Protein AF-A0A0G0T4Z9-F1 (afdb_monomer)

Nearest PDB structures (foldseek):
  6f8y-assembly4_D  TM=4.671E-01  e=6.417E-05  Pyrococcus abyssi GE5
  6rbd-assembly1_l  TM=4.048E-01  e=6.508E+00  Saccharomyces cerevisiae S288C
  7uoa-assembly1_A  TM=2.778E-01  e=5.738E+00  Homo sapiens
  2jsc-assembly1_B  TM=2.217E-01  e=6.111E+00  Mycobacterium tuberculosis H37Rv
  2jsc-assembly1_A  TM=2.184E-01  e=7.382E+00  Mycobacterium tuberculosis H37Rv

Foldseek 3Di:
DDDDDDPDDDPVVVVVVVVCQVVLAWDWDDDPPGIDTDHPPVRPSSVVVVCVVVVHDPLDDDDDDDPDPVRVVVPDDDDPVCVVVVHDDDDDALAPPPDDGDQAVVRSCVGAVPDPDHDPDDDGPGGHDDWQDDFDWDPVDPDIDGPGDIPDDGDD

Secondary structure (DSSP, 8-state):
------SS--HHHHHHHHHHHHTT--EEEE-SSSEEEE--TT-HHHHHHHHHHTT--TTS------SSHHHHHHHS---HHHHHHTS------SS-TTSPPP-SHHHHHHHHTTSSS--S------SPPP-----EEE-SSSS-EEEE--SS----

InterPro domains:
  IPR006070 Threonylcarbamoyl-AMP synthase-like domain [PF01300] (20-84)
  IPR006070 Threonylcarbamoyl-AMP synthase-like domain [PS51163] (1-152)
  IPR017945 DHBP synthase RibB-like alpha/beta domain superfamily [SSF55821] (10-153)
  IPR050156 Threonylcarbamoyl-AMP synthase, SUA5 [PTHR17490] (9-85)

Solvent-accessible surface area (backbone atoms only — not comparable to full-atom values): 10409 Å² total; per-residue (Å²): 136,92,85,81,91,74,94,68,92,47,71,71,58,51,50,53,50,51,56,40,29,76,69,47,35,75,48,78,46,82,57,101,84,52,76,44,80,46,51,41,84,88,36,64,71,22,48,55,47,50,35,61,74,65,72,46,66,87,86,56,84,76,89,84,89,65,96,42,72,72,58,42,58,77,80,41,92,71,58,66,66,36,60,74,68,74,44,91,74,91,85,76,73,66,46,55,89,97,53,74,75,51,47,39,64,68,53,37,48,73,61,31,74,85,42,98,70,57,81,94,73,84,87,84,81,61,76,54,80,90,72,68,50,76,50,38,69,44,70,92,52,96,65,77,41,76,77,36,81,21,70,58,82,77,83,128

Mean predicted aligned error: 9.63 Å

Organism: NCBI:txid1618642

pLDDT: mean 88.12, std 8.53, range [54.28, 97.88]

Radius of gyration: 22.08 Å; Cα contacts (8 Å, |Δi|>4): 132; chains: 1; bounding box: 51×36×60 Å

Structure (mmCIF, N/CA/C/O backbone):
data_AF-A0A0G0T4Z9-F1
#
_entry.id   AF-A0A0G0T4Z9-F1
#
loop_
_atom_site.group_PDB
_atom_site.id
_atom_site.type_symbol
_atom_site.label_atom_id
_atom_site.label_alt_id
_atom_site.label_comp_id
_atom_site.label_asym_id
_atom_site.label_entity_id
_atom_site.label_seq_id
_atom_site.pdbx_PDB_ins_code
_atom_site.Cartn_x
_atom_site.Cartn_y
_atom_site.Cartn_z
_atom_site.occupancy
_atom_site.B_iso_or_equiv
_atom_site.auth_seq_id
_atom_site.auth_comp_id
_atom_site.auth_asym_id
_atom_site.auth_atom_id
_atom_site.pdbx_PDB_model_num
ATOM 1 N N . MET A 1 1 ? -19.835 12.392 22.250 1.00 84.94 1 MET A N 1
ATOM 2 C CA . MET A 1 1 ? -18.677 11.481 22.088 1.00 84.94 1 MET A CA 1
ATOM 3 C C . MET A 1 1 ? -18.414 10.823 23.435 1.00 84.94 1 MET A C 1
ATOM 5 O O . MET A 1 1 ? -18.370 11.554 24.413 1.00 84.94 1 MET A O 1
ATOM 9 N N . LYS A 1 2 ? -18.307 9.488 23.517 1.00 92.00 2 LYS A N 1
ATOM 10 C CA . LYS A 1 2 ? -17.912 8.800 24.763 1.00 92.00 2 LYS A CA 1
ATOM 11 C C . LYS A 1 2 ? -16.385 8.810 24.853 1.00 92.00 2 LYS A C 1
ATOM 13 O O . LYS A 1 2 ? -15.738 8.497 23.859 1.00 92.00 2 LYS A O 1
ATOM 18 N N . ILE A 1 3 ? -15.834 9.154 26.014 1.00 93.44 3 ILE A N 1
ATOM 19 C CA . ILE A 1 3 ? -14.392 9.119 26.288 1.00 93.44 3 ILE A CA 1
ATOM 20 C C . ILE A 1 3 ? -14.153 8.058 27.361 1.00 93.44 3 ILE A C 1
ATOM 22 O O . ILE A 1 3 ? -14.828 8.061 28.388 1.00 93.44 3 ILE A O 1
ATOM 26 N N . ILE A 1 4 ? -13.214 7.147 27.112 1.00 91.06 4 ILE A N 1
ATOM 27 C CA . ILE A 1 4 ? -12.809 6.101 28.054 1.00 91.06 4 ILE A CA 1
ATOM 28 C C . ILE A 1 4 ? -11.343 6.352 28.377 1.00 91.06 4 ILE A C 1
ATOM 30 O O . ILE A 1 4 ? -10.502 6.327 27.481 1.00 91.06 4 ILE A O 1
ATOM 34 N N . LYS A 1 5 ? -11.043 6.634 29.646 1.00 91.06 5 LYS A N 1
ATOM 35 C CA . LYS A 1 5 ? -9.659 6.741 30.112 1.00 91.06 5 LYS A CA 1
ATOM 36 C C . LYS A 1 5 ? -9.096 5.335 30.274 1.00 91.06 5 LYS A C 1
ATOM 38 O O . LYS A 1 5 ? -9.732 4.493 30.903 1.00 91.06 5 LYS A O 1
ATOM 43 N N . ILE A 1 6 ? -7.916 5.104 29.715 1.00 88.25 6 ILE A N 1
ATOM 44 C CA . ILE A 1 6 ? -7.217 3.823 29.781 1.00 88.25 6 ILE A CA 1
ATOM 45 C C . ILE A 1 6 ? -5.813 4.065 30.337 1.00 88.25 6 ILE A C 1
ATOM 47 O O . ILE A 1 6 ? -5.168 5.041 29.965 1.00 88.25 6 ILE A O 1
ATOM 51 N N . GLN A 1 7 ? -5.365 3.204 31.249 1.00 81.50 7 GLN A N 1
ATOM 52 C CA . GLN A 1 7 ? -3.963 3.148 31.691 1.00 81.50 7 GLN A CA 1
ATOM 53 C C . GLN A 1 7 ? -3.201 2.050 30.943 1.00 81.50 7 GLN A C 1
ATOM 55 O O . GLN A 1 7 ? -2.063 2.258 30.542 1.00 81.50 7 GLN A O 1
ATOM 60 N N . ALA A 1 8 ? -3.856 0.912 30.708 1.00 82.12 8 ALA A N 1
ATOM 61 C CA . ALA A 1 8 ? -3.370 -0.194 29.894 1.00 82.12 8 ALA A CA 1
ATOM 62 C C . ALA A 1 8 ? -4.550 -0.851 29.163 1.00 82.12 8 ALA A C 1
ATOM 64 O O . ALA A 1 8 ? -5.706 -0.721 29.587 1.00 82.12 8 ALA A O 1
ATOM 65 N N . ALA A 1 9 ? -4.264 -1.549 28.064 1.00 83.06 9 ALA A N 1
ATOM 66 C CA . ALA A 1 9 ? -5.265 -2.358 27.382 1.00 83.06 9 ALA A CA 1
ATOM 67 C C . ALA A 1 9 ? -5.676 -3.549 28.263 1.00 83.06 9 ALA A C 1
ATOM 69 O O . ALA A 1 9 ? -4.836 -4.179 28.901 1.00 83.06 9 ALA A O 1
ATOM 70 N N . ASN A 1 10 ? -6.972 -3.852 28.285 1.00 91.69 10 ASN A N 1
ATOM 71 C CA . ASN A 1 10 ? -7.525 -5.058 28.893 1.00 91.69 10 ASN A CA 1
ATOM 72 C C . ASN A 1 10 ? -8.668 -5.597 28.026 1.00 91.69 10 ASN A C 1
ATOM 74 O O . ASN A 1 10 ? -9.200 -4.871 27.178 1.00 91.69 10 ASN A O 1
ATOM 78 N N . ASP A 1 11 ? -9.061 -6.845 28.264 1.00 93.75 11 ASP A N 1
ATOM 79 C CA . ASP A 1 11 ? -10.050 -7.547 27.439 1.00 93.75 11 ASP A CA 1
ATOM 80 C C . ASP A 1 11 ? -11.379 -6.795 27.356 1.00 93.75 11 ASP A C 1
ATOM 82 O O . ASP A 1 11 ? -11.933 -6.632 26.274 1.00 93.75 11 ASP A O 1
ATOM 86 N N . LYS A 1 12 ? -11.843 -6.213 28.466 1.00 93.00 12 LYS A N 1
ATOM 87 C CA . LYS A 1 12 ? -13.096 -5.447 28.507 1.00 93.00 12 LYS A CA 1
ATOM 88 C C . LYS A 1 12 ? -13.061 -4.216 27.592 1.00 93.00 12 LYS A C 1
ATOM 90 O O . LYS A 1 12 ? -14.047 -3.911 26.919 1.00 93.00 12 LYS A O 1
ATOM 95 N N . ILE A 1 13 ? -11.939 -3.493 27.559 1.00 93.56 13 ILE A N 1
ATOM 96 C CA . ILE A 1 13 ? -11.751 -2.342 26.662 1.00 93.56 13 ILE A CA 1
ATOM 97 C C . ILE A 1 13 ? -11.677 -2.818 25.210 1.00 93.56 13 ILE A C 1
ATOM 99 O O . ILE A 1 13 ? -12.305 -2.213 24.339 1.00 93.56 13 ILE A O 1
ATOM 103 N N . ILE A 1 14 ? -10.940 -3.900 24.946 1.00 93.81 14 ILE A N 1
ATOM 104 C CA . ILE A 1 14 ? -10.800 -4.471 23.602 1.00 93.81 14 ILE A CA 1
ATOM 105 C C . ILE A 1 14 ? -12.166 -4.924 23.072 1.00 93.81 14 ILE A C 1
ATOM 107 O O . ILE A 1 14 ? -12.531 -4.578 21.949 1.00 93.81 14 ILE A O 1
ATOM 111 N N . GLU A 1 15 ? -12.968 -5.610 23.882 1.00 95.62 15 GLU A N 1
ATOM 112 C CA . GLU A 1 15 ? -14.336 -6.000 23.539 1.00 95.62 15 GLU A CA 1
ATOM 113 C C . GLU A 1 15 ? -15.221 -4.791 23.237 1.00 95.62 15 GLU A C 1
ATOM 115 O O . GLU A 1 15 ? -15.968 -4.794 22.255 1.00 95.62 15 GLU A O 1
ATOM 120 N N . GLU A 1 16 ? -15.135 -3.724 24.039 1.00 94.69 16 GLU A N 1
ATOM 121 C CA . GLU A 1 16 ? -15.872 -2.495 23.759 1.00 94.69 16 GLU A CA 1
ATOM 122 C C . GLU A 1 16 ? -15.445 -1.878 22.415 1.00 94.69 16 GLU A C 1
ATOM 124 O O . GLU A 1 16 ? -16.303 -1.47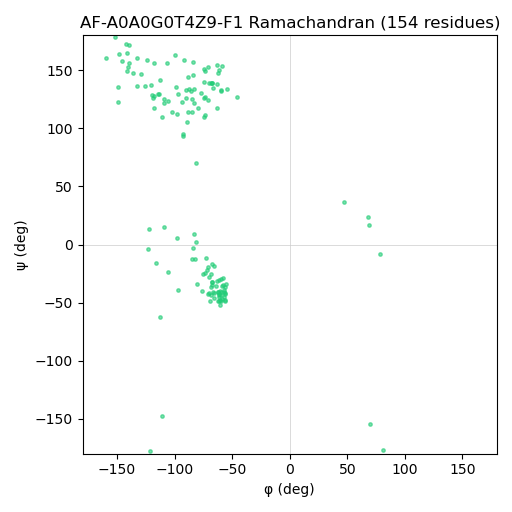8 21.618 1.00 94.69 16 GLU A O 1
ATOM 129 N N . VAL A 1 17 ? -14.144 -1.839 22.120 1.00 95.75 17 VAL A N 1
ATOM 130 C CA . VAL A 1 17 ? -13.610 -1.363 20.836 1.00 95.75 17 VAL A CA 1
ATOM 131 C C . VAL A 1 17 ? -14.139 -2.214 19.680 1.00 95.75 17 VAL A C 1
ATOM 133 O O . VAL A 1 17 ? -14.738 -1.668 18.749 1.00 95.75 17 VAL A O 1
ATOM 136 N N . ILE A 1 18 ? -14.014 -3.541 19.766 1.00 96.31 18 ILE A N 1
ATOM 137 C CA . ILE A 1 18 ? -14.498 -4.493 18.755 1.00 96.31 18 ILE A CA 1
ATOM 138 C C . ILE A 1 18 ? -15.999 -4.305 18.516 1.00 96.31 18 ILE A C 1
ATOM 140 O O . ILE A 1 18 ? -16.444 -4.227 17.370 1.00 96.31 18 ILE A O 1
ATOM 144 N N . ASN A 1 19 ? -16.793 -4.168 19.577 1.00 97.00 19 ASN A N 1
ATOM 145 C CA . ASN A 1 19 ? -18.235 -3.959 19.474 1.00 97.00 19 ASN A CA 1
ATOM 146 C C . ASN A 1 19 ? -18.593 -2.637 18.784 1.00 97.00 19 ASN A C 1
ATOM 148 O O . ASN A 1 19 ? -19.580 -2.572 18.048 1.00 97.00 19 ASN A O 1
ATOM 152 N N . ASN A 1 20 ? -17.818 -1.573 18.999 1.00 97.88 20 ASN A N 1
ATOM 153 C CA . ASN A 1 20 ? -18.026 -0.312 18.291 1.00 97.88 20 ASN A CA 1
ATOM 154 C C . ASN A 1 20 ? -17.627 -0.423 16.809 1.00 97.88 20 ASN A C 1
ATOM 156 O O . ASN A 1 20 ? -18.390 0.034 15.955 1.00 97.88 20 ASN A O 1
ATOM 160 N N . LEU A 1 21 ? -16.503 -1.077 16.497 1.00 97.56 21 LEU A N 1
ATOM 161 C CA . LEU A 1 21 ? -16.055 -1.320 15.120 1.00 97.56 21 LEU A CA 1
ATOM 162 C C . LEU A 1 21 ? -17.074 -2.153 14.328 1.00 97.56 21 LEU A C 1
ATOM 164 O O . LEU A 1 21 ? -17.506 -1.720 13.261 1.00 97.56 21 LEU A O 1
ATOM 168 N N . LYS A 1 22 ? -17.566 -3.264 14.898 1.00 97.06 22 LYS A N 1
ATOM 169 C CA . LYS A 1 22 ? -18.620 -4.112 14.301 1.00 97.06 22 LYS A CA 1
ATOM 170 C C . LYS A 1 22 ? -19.916 -3.348 14.009 1.00 97.06 22 LYS A C 1
ATOM 172 O O . LYS A 1 22 ? -20.636 -3.672 13.073 1.00 97.06 22 LYS A O 1
ATOM 177 N N . LYS A 1 23 ? -20.214 -2.298 14.782 1.00 97.56 23 LYS A N 1
ATOM 178 C CA . LYS A 1 23 ? -21.372 -1.410 14.567 1.00 97.56 23 LYS A CA 1
ATOM 179 C C . LYS A 1 23 ? -21.109 -0.314 13.520 1.00 97.56 23 LYS A C 1
ATOM 181 O O . LYS A 1 23 ? -21.910 0.611 13.399 1.00 97.56 23 LYS A O 1
ATOM 186 N N . GLY A 1 24 ? -19.992 -0.375 12.789 1.00 96.81 24 GLY A N 1
ATOM 187 C CA . GLY A 1 24 ? -19.608 0.615 11.779 1.00 96.81 24 GLY A CA 1
ATOM 188 C C . GLY A 1 24 ? -19.262 1.986 12.363 1.00 96.81 24 GLY A C 1
ATOM 189 O O . GLY A 1 24 ? -19.409 3.008 11.688 1.00 96.81 24 GLY A O 1
ATOM 190 N N . LYS A 1 25 ? -18.860 2.043 13.638 1.00 97.88 25 LYS A N 1
ATOM 191 C CA . LYS A 1 25 ? -18.439 3.295 14.270 1.00 97.88 25 LYS A CA 1
ATOM 192 C C . LYS A 1 25 ? -16.970 3.582 13.972 1.00 97.88 25 LYS A C 1
ATOM 194 O O . LYS A 1 25 ? -16.180 2.690 13.681 1.00 97.88 25 LYS A O 1
ATOM 199 N N . VAL A 1 26 ? -16.631 4.862 14.075 1.00 97.81 26 VAL A N 1
ATOM 200 C CA . VAL A 1 26 ? -15.260 5.365 13.991 1.00 97.81 26 VAL A CA 1
ATOM 201 C C . VAL A 1 26 ? -14.759 5.574 15.416 1.00 97.81 26 VAL A C 1
ATOM 203 O O . VAL A 1 26 ? -15.497 6.110 16.247 1.00 97.81 26 VAL A O 1
ATOM 206 N N . ILE A 1 27 ? -13.535 5.138 15.687 1.00 97.38 27 ILE A N 1
ATOM 207 C CA . ILE A 1 27 ? -12.871 5.224 16.986 1.00 97.38 27 ILE A CA 1
ATOM 208 C C . ILE A 1 27 ? -11.609 6.078 16.885 1.00 97.38 27 ILE A C 1
ATOM 210 O O . ILE A 1 27 ? -11.012 6.202 15.816 1.00 97.38 27 ILE A O 1
ATOM 214 N N . VAL A 1 28 ? -11.196 6.626 18.022 1.00 96.81 28 VAL A N 1
ATOM 215 C CA . VAL A 1 28 ? -9.879 7.232 18.211 1.00 96.81 28 VAL A CA 1
ATOM 216 C C . VAL A 1 28 ? -9.123 6.357 19.207 1.00 96.81 28 VAL A C 1
ATOM 218 O O . VAL A 1 28 ? -9.687 6.011 20.245 1.00 96.81 28 VAL A O 1
ATOM 221 N N . TYR A 1 29 ? -7.896 5.959 18.883 1.00 93.75 29 TYR A N 1
ATOM 222 C CA . TYR A 1 29 ? -7.098 5.028 19.689 1.00 93.75 29 TYR A CA 1
ATOM 223 C C . TYR A 1 29 ? -5.620 5.443 19.706 1.00 93.75 29 TYR A C 1
ATOM 225 O O . TYR A 1 29 ? -5.160 6.048 18.737 1.00 93.75 29 TYR A O 1
ATOM 233 N N . PRO A 1 30 ? -4.876 5.171 20.791 1.00 92.38 30 PRO A N 1
ATOM 234 C CA . PRO A 1 30 ? -3.453 5.485 20.845 1.00 92.38 30 PRO A CA 1
ATOM 235 C C . PRO A 1 30 ? -2.634 4.518 19.977 1.00 92.38 30 PRO A C 1
ATOM 237 O O . PRO A 1 30 ? -2.989 3.347 19.839 1.00 92.38 30 PRO A O 1
ATOM 240 N N . THR A 1 31 ? -1.524 5.011 19.434 1.00 87.69 31 THR A N 1
ATOM 241 C CA . THR A 1 31 ? -0.438 4.207 18.843 1.00 87.69 31 THR A CA 1
ATOM 242 C C . THR A 1 31 ? 0.870 4.524 19.576 1.00 87.69 31 THR A C 1
ATOM 244 O O . THR A 1 31 ? 0.872 5.313 20.521 1.00 87.69 31 THR A O 1
ATOM 247 N N . GLU A 1 32 ? 1.981 3.928 19.155 1.00 88.06 32 GLU A N 1
ATOM 248 C CA . GLU A 1 32 ? 3.320 4.243 19.659 1.00 88.06 32 GLU A CA 1
ATOM 249 C C . GLU A 1 32 ? 3.791 5.668 19.316 1.00 88.06 32 GLU A C 1
ATOM 251 O O . GLU A 1 32 ? 4.700 6.176 19.967 1.00 88.06 32 GLU A O 1
ATOM 256 N N . THR A 1 33 ? 3.168 6.323 18.327 1.00 88.00 33 THR A N 1
ATOM 257 C CA . THR A 1 33 ? 3.523 7.680 17.878 1.00 88.00 33 THR A CA 1
ATOM 258 C C . THR A 1 33 ? 2.432 8.707 18.189 1.00 88.00 33 THR A C 1
ATOM 260 O O . THR A 1 33 ? 2.647 9.642 18.957 1.00 88.00 33 THR A O 1
ATOM 263 N N . PHE A 1 34 ? 1.240 8.539 17.610 1.00 93.00 34 PHE A N 1
ATOM 264 C CA . PHE A 1 34 ? 0.127 9.492 17.706 1.00 93.00 34 PHE A CA 1
ATOM 265 C C . PHE A 1 34 ? -1.225 8.791 17.883 1.00 93.00 34 PHE A C 1
ATOM 267 O O . PHE A 1 34 ? -1.350 7.577 17.744 1.00 93.00 34 PHE A O 1
ATOM 274 N N . TYR A 1 35 ? -2.290 9.543 18.160 1.00 93.88 35 TYR A N 1
ATOM 275 C CA . TYR A 1 35 ? -3.637 8.970 18.131 1.00 93.88 35 TYR A CA 1
ATOM 276 C C . TYR A 1 35 ? -4.100 8.716 16.691 1.00 93.88 35 TYR A C 1
ATOM 278 O O . TYR A 1 35 ? -4.110 9.616 15.850 1.00 93.88 35 TYR A O 1
ATOM 286 N N . GLY A 1 36 ? -4.534 7.486 16.424 1.00 93.81 36 GLY A N 1
ATOM 287 C CA . GLY A 1 36 ? -5.144 7.077 15.167 1.00 93.81 36 GLY A CA 1
ATOM 288 C C . GLY A 1 36 ? -6.656 7.294 15.168 1.00 93.81 36 GLY A C 1
ATOM 289 O O . GLY A 1 36 ? -7.327 7.085 16.177 1.00 93.81 36 GLY A O 1
ATOM 290 N N . LEU A 1 37 ? -7.205 7.677 14.012 1.00 96.56 37 LEU A N 1
ATOM 291 C CA . LEU A 1 37 ? -8.642 7.646 13.731 1.00 96.56 37 LEU A CA 1
ATOM 292 C C . LEU A 1 37 ? -8.926 6.424 12.852 1.00 96.56 37 LEU A C 1
ATOM 294 O O . LEU A 1 37 ? -8.475 6.384 11.708 1.00 96.56 37 LEU A O 1
ATOM 298 N N . GLY A 1 38 ? -9.663 5.446 13.374 1.00 95.75 38 GLY A N 1
ATOM 299 C CA . GLY A 1 38 ? -9.852 4.151 12.719 1.00 95.75 38 GLY A CA 1
ATOM 300 C C . GLY A 1 38 ? -11.297 3.679 12.680 1.00 95.75 38 GLY A C 1
ATOM 301 O O . GLY A 1 38 ? -12.154 4.127 13.442 1.00 95.75 38 GLY A O 1
ATOM 302 N N . CYS A 1 39 ? -11.566 2.754 11.770 1.00 96.81 39 CYS A N 1
ATOM 303 C CA . CYS A 1 39 ? -12.812 2.006 11.683 1.00 96.81 39 CYS A CA 1
ATOM 304 C C . CYS A 1 39 ? -12.545 0.633 11.055 1.00 96.81 39 CYS A C 1
ATOM 306 O O . CYS A 1 39 ? -11.421 0.342 10.652 1.00 96.81 39 CYS A O 1
ATOM 308 N N . ASP A 1 40 ? -13.583 -0.193 10.937 1.00 95.12 40 ASP A N 1
ATOM 309 C CA . ASP A 1 40 ? -13.534 -1.380 10.085 1.00 95.12 40 ASP A CA 1
ATOM 310 C C . ASP A 1 40 ? -13.349 -0.953 8.619 1.00 95.12 40 ASP A C 1
ATOM 312 O O . ASP A 1 40 ? -14.193 -0.247 8.059 1.00 95.12 40 ASP A O 1
ATOM 316 N N . ALA A 1 41 ? -12.228 -1.354 8.017 1.00 91.06 41 ALA A N 1
ATOM 317 C CA . ALA A 1 41 ? -11.859 -0.990 6.653 1.00 91.06 41 ALA A CA 1
ATOM 318 C C . ALA A 1 41 ? -12.736 -1.670 5.585 1.00 91.06 41 ALA A C 1
ATOM 320 O O . ALA A 1 41 ? -12.830 -1.168 4.466 1.00 91.06 41 ALA A O 1
ATOM 321 N N . THR A 1 42 ? -13.426 -2.761 5.931 1.00 89.38 42 THR A N 1
ATOM 322 C CA . THR A 1 42 ? -14.383 -3.442 5.041 1.00 89.38 42 THR A CA 1
ATOM 323 C C . THR A 1 42 ? -15.764 -2.776 5.053 1.00 89.38 42 THR A C 1
ATOM 325 O O . THR A 1 42 ? -16.600 -3.007 4.178 1.00 89.38 42 THR A O 1
ATOM 328 N N . ASN A 1 43 ? -16.008 -1.874 6.010 1.00 91.12 43 ASN A N 1
ATOM 329 C CA . ASN A 1 43 ? -17.264 -1.154 6.145 1.00 91.12 43 ASN A CA 1
ATOM 330 C C . ASN A 1 43 ? -17.215 0.195 5.412 1.00 91.12 43 ASN A C 1
ATOM 332 O O . ASN A 1 43 ? -16.824 1.226 5.968 1.00 91.12 43 ASN A O 1
ATOM 336 N N . SER A 1 44 ? -17.694 0.217 4.166 1.00 87.31 44 SER A N 1
ATOM 337 C CA . SER A 1 44 ? -17.687 1.416 3.311 1.00 87.31 44 SER A CA 1
ATOM 338 C C . SER A 1 44 ? -18.372 2.636 3.946 1.00 87.31 44 SER A C 1
ATOM 340 O O . SER A 1 44 ? -17.915 3.767 3.771 1.00 87.31 44 SER A O 1
ATOM 342 N N . ARG A 1 45 ? -19.432 2.442 4.746 1.00 92.31 45 ARG A N 1
ATOM 343 C CA . ARG A 1 45 ? -20.107 3.538 5.467 1.00 92.31 45 ARG A CA 1
ATOM 344 C C . ARG A 1 45 ? -19.205 4.157 6.534 1.00 92.31 45 ARG A C 1
ATOM 346 O O . ARG A 1 45 ? -19.180 5.383 6.662 1.00 92.31 45 ARG A O 1
ATOM 353 N N . ALA A 1 46 ? -18.459 3.339 7.270 1.00 93.12 46 ALA A N 1
ATOM 354 C CA . ALA A 1 46 ? -17.529 3.808 8.291 1.00 93.12 46 ALA A CA 1
ATOM 355 C C . ALA A 1 46 ? -16.312 4.516 7.666 1.00 93.12 46 ALA A C 1
ATOM 357 O O . ALA A 1 46 ? -15.952 5.612 8.098 1.00 93.12 46 ALA A O 1
ATOM 358 N N . VAL A 1 47 ? -15.774 3.973 6.570 1.00 88.69 47 VAL A N 1
ATOM 359 C CA . VAL A 1 47 ? -14.699 4.605 5.784 1.00 88.69 47 VAL A CA 1
ATOM 360 C C . VAL A 1 47 ? -15.137 5.977 5.258 1.00 88.69 47 VAL A C 1
ATOM 362 O O . VAL A 1 47 ? -14.445 6.978 5.442 1.00 88.69 47 VAL A O 1
ATOM 365 N N . ASN A 1 48 ? -16.342 6.071 4.685 1.00 87.12 48 ASN A N 1
ATOM 366 C CA . ASN A 1 48 ? -16.919 7.343 4.235 1.00 87.12 48 ASN A CA 1
ATOM 367 C C . ASN A 1 48 ? -17.038 8.362 5.377 1.00 87.12 48 ASN A C 1
ATOM 369 O O . ASN A 1 48 ? -16.876 9.564 5.162 1.00 87.12 48 ASN A O 1
ATOM 373 N N . LYS A 1 49 ? -17.328 7.890 6.593 1.00 95.56 49 LYS A N 1
ATOM 374 C CA . LYS A 1 49 ? -17.404 8.733 7.784 1.00 95.56 49 LYS A CA 1
ATOM 375 C C . LYS A 1 49 ? -16.026 9.267 8.189 1.00 95.56 49 LYS A C 1
ATOM 377 O O . LYS A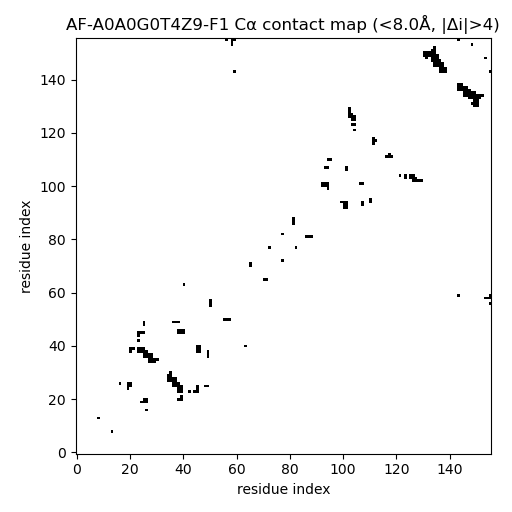 1 49 ? -15.957 10.433 8.561 1.00 95.56 49 LYS A O 1
ATOM 382 N N . ILE A 1 50 ? -14.947 8.489 8.051 1.00 94.06 50 ILE A N 1
ATOM 383 C CA . ILE A 1 50 ? -13.570 8.978 8.267 1.00 94.06 50 ILE A CA 1
ATOM 384 C C . ILE A 1 50 ? -13.233 10.123 7.310 1.00 94.06 50 ILE A C 1
ATOM 386 O O . ILE A 1 50 ? -12.773 11.165 7.770 1.00 94.06 50 ILE A O 1
ATOM 390 N N . TYR A 1 51 ? -13.506 9.974 6.008 1.00 90.00 51 TYR A N 1
ATOM 391 C CA . TYR A 1 51 ? -13.263 11.046 5.031 1.00 90.00 51 TYR A CA 1
ATOM 392 C C . TYR A 1 51 ? -13.983 12.344 5.411 1.00 90.00 51 TYR A C 1
ATOM 394 O O . TYR A 1 51 ? -13.380 13.412 5.370 1.00 90.00 51 TYR A O 1
ATOM 402 N N . LYS A 1 52 ? -15.244 12.242 5.854 1.00 94.50 52 LYS A N 1
ATOM 403 C CA . LYS A 1 52 ? -16.027 13.392 6.330 1.00 94.50 52 LYS A CA 1
ATOM 404 C C . LYS A 1 52 ? -15.454 14.003 7.612 1.00 94.50 52 LYS A C 1
ATOM 406 O O . LYS A 1 52 ? -15.331 15.215 7.681 1.00 94.50 52 LYS A O 1
ATOM 411 N N . ILE A 1 53 ? -15.090 13.185 8.606 1.00 96.00 53 ILE A N 1
ATOM 412 C CA . ILE A 1 53 ? -14.515 13.660 9.880 1.00 96.00 53 ILE A CA 1
ATOM 413 C C . ILE A 1 53 ? -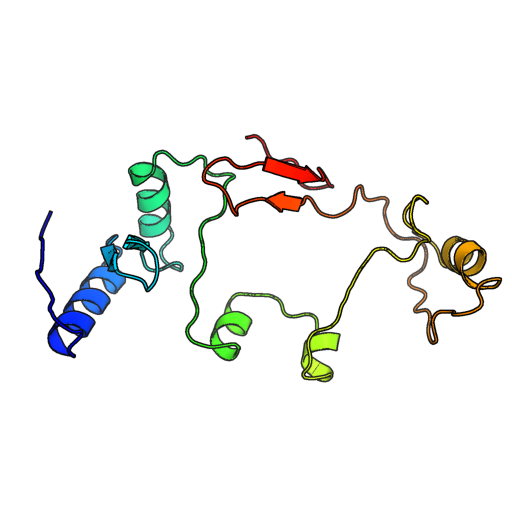13.184 14.381 9.646 1.00 96.00 53 ILE A C 1
ATOM 415 O O . ILE A 1 53 ? -12.927 15.402 10.273 1.00 96.00 53 ILE A O 1
ATOM 419 N N . LYS A 1 54 ? -12.338 13.856 8.754 1.00 91.25 54 LYS A N 1
ATOM 420 C CA . LYS A 1 54 ? -11.030 14.446 8.444 1.00 91.25 54 LYS A CA 1
ATOM 421 C C . LYS A 1 54 ? -11.088 15.571 7.410 1.00 91.25 54 LYS A C 1
ATOM 423 O O . LYS A 1 54 ? -10.031 16.094 7.076 1.00 91.25 54 LYS A O 1
ATOM 428 N N . SER A 1 55 ? -12.262 15.875 6.849 1.00 92.38 55 SER A N 1
ATOM 429 C CA . SER A 1 55 ? -12.398 16.738 5.666 1.00 92.38 55 SER A CA 1
ATOM 430 C C . SER A 1 55 ? -11.415 16.351 4.546 1.00 92.38 55 SER A C 1
ATOM 432 O O . SER A 1 55 ? -10.842 17.206 3.878 1.00 92.38 55 SER A O 1
ATOM 434 N N . LYS A 1 56 ? -11.166 15.044 4.376 1.00 79.69 56 LYS A N 1
ATOM 435 C CA . LYS A 1 56 ? -10.134 14.513 3.476 1.00 79.69 56 LYS A CA 1
ATOM 436 C C . LYS A 1 56 ? -10.725 14.275 2.074 1.00 79.69 56 LYS A C 1
ATOM 438 O O . LYS A 1 56 ? -11.789 13.651 1.987 1.00 79.69 56 LYS A O 1
ATOM 443 N N . PRO A 1 57 ? -10.064 14.713 0.984 1.00 76.50 57 PRO A N 1
ATOM 444 C CA . PRO A 1 57 ? -10.495 14.397 -0.378 1.00 76.50 57 PRO A CA 1
ATOM 445 C C . PRO A 1 57 ? -10.478 12.884 -0.656 1.00 76.50 57 PRO A C 1
ATOM 447 O O . PRO A 1 57 ? -9.707 12.134 -0.054 1.00 76.50 57 PRO A O 1
ATOM 450 N N . ARG A 1 58 ? -11.373 12.415 -1.537 1.00 73.38 58 ARG A N 1
ATOM 451 C CA . ARG A 1 58 ? -11.636 10.977 -1.767 1.00 73.38 58 ARG A CA 1
ATOM 452 C C . ARG A 1 58 ? -10.551 10.242 -2.541 1.00 73.38 58 ARG A C 1
ATOM 454 O O . ARG A 1 58 ? -10.441 9.031 -2.412 1.00 73.38 58 ARG A O 1
ATOM 461 N N . ASP A 1 59 ? -9.781 10.966 -3.332 1.00 69.69 59 ASP A N 1
ATOM 462 C CA . ASP A 1 59 ? -8.627 10.477 -4.082 1.00 69.69 59 ASP A CA 1
ATOM 463 C C . ASP A 1 59 ? -7.418 10.189 -3.173 1.00 69.69 59 ASP A C 1
ATOM 465 O O . ASP A 1 59 ? -6.453 9.553 -3.592 1.00 69.69 59 ASP A O 1
ATOM 469 N N . LYS A 1 60 ? -7.464 10.619 -1.906 1.00 67.94 60 LYS A N 1
ATOM 470 C CA . LYS A 1 60 ? -6.392 10.391 -0.940 1.00 67.94 60 LYS A CA 1
ATOM 471 C C . LYS A 1 60 ? -6.595 9.086 -0.184 1.00 67.94 60 LYS A C 1
ATOM 473 O O . LYS A 1 60 ? -7.613 8.896 0.483 1.00 67.94 60 LYS A O 1
ATOM 478 N N . ALA A 1 61 ? -5.582 8.229 -0.195 1.00 76.50 61 ALA A N 1
ATOM 479 C CA . ALA A 1 61 ? -5.613 6.961 0.524 1.00 76.50 61 ALA A CA 1
ATOM 480 C C . ALA A 1 61 ? -5.715 7.133 2.058 1.00 76.50 61 ALA A C 1
ATOM 482 O O . ALA A 1 61 ? -5.298 8.145 2.645 1.00 76.50 61 ALA A O 1
ATOM 483 N N . LEU A 1 62 ? -6.273 6.108 2.701 1.00 80.25 62 LEU A N 1
ATOM 484 C CA . LEU A 1 62 ? -6.218 5.874 4.144 1.00 80.25 62 LEU A CA 1
ATOM 485 C C . LEU A 1 62 ? -5.260 4.709 4.419 1.00 80.25 62 LEU A C 1
ATOM 487 O O . LEU A 1 62 ? -5.042 3.869 3.548 1.00 80.25 62 LEU A O 1
ATOM 491 N N . LEU A 1 63 ? -4.705 4.653 5.629 1.00 84.50 63 LEU A N 1
ATOM 492 C CA . LEU A 1 63 ? -3.888 3.518 6.057 1.00 84.50 63 LEU A CA 1
ATOM 493 C C . LEU A 1 63 ? -4.761 2.267 6.222 1.00 84.50 63 LEU A C 1
ATOM 495 O O . LEU A 1 63 ? -5.861 2.343 6.773 1.00 84.50 63 LEU A O 1
ATOM 499 N N . PHE A 1 64 ? -4.244 1.124 5.775 1.00 82.81 64 PHE A N 1
ATOM 500 C CA . PHE A 1 64 ? -4.866 -0.187 5.933 1.00 82.81 64 PHE A CA 1
ATOM 501 C C . PHE A 1 64 ? -4.034 -1.011 6.918 1.00 82.81 64 PHE A C 1
ATOM 503 O O . PHE A 1 64 ? -2.896 -1.371 6.622 1.00 82.81 64 PHE A O 1
ATOM 510 N N . LEU A 1 65 ? -4.577 -1.253 8.111 1.00 89.38 65 LEU A N 1
ATOM 511 C CA . LEU A 1 65 ? -3.882 -1.973 9.178 1.00 89.38 65 LEU A CA 1
ATOM 512 C C . LEU A 1 65 ? -4.293 -3.443 9.170 1.00 89.38 65 LEU A C 1
ATOM 514 O O . LEU A 1 65 ? -5.480 -3.761 9.182 1.00 89.38 65 LEU A O 1
ATOM 518 N N . VAL A 1 66 ? -3.302 -4.327 9.187 1.00 87.25 66 VAL A N 1
ATOM 519 C CA . VAL A 1 66 ? -3.475 -5.782 9.192 1.00 87.25 66 VAL A CA 1
ATOM 520 C C . VAL A 1 66 ? -2.655 -6.390 10.321 1.00 87.25 66 VAL A C 1
ATOM 522 O O . VAL A 1 66 ? -1.578 -5.897 10.643 1.00 87.25 66 VAL A O 1
ATOM 525 N N . SER A 1 67 ? -3.149 -7.473 10.921 1.00 88.62 67 SER A N 1
ATOM 526 C CA . SER A 1 67 ? -2.453 -8.151 12.026 1.00 88.62 67 SER A CA 1
ATOM 527 C C . SER A 1 67 ? -1.409 -9.168 11.564 1.00 88.62 67 SER A C 1
ATOM 529 O O . SER A 1 67 ? -0.634 -9.673 12.371 1.00 88.62 67 SER A O 1
ATOM 531 N N . SER A 1 68 ? -1.401 -9.520 10.277 1.00 86.56 68 SER A N 1
ATOM 532 C CA . SER A 1 68 ? -0.463 -10.492 9.721 1.00 86.56 68 SER A CA 1
ATOM 533 C C . SER A 1 68 ? -0.331 -10.353 8.209 1.00 86.56 68 SER A C 1
ATOM 535 O O . SER A 1 68 ? -1.231 -9.854 7.530 1.00 86.56 68 SER A O 1
ATOM 537 N N . VAL A 1 69 ? 0.766 -10.894 7.671 1.00 78.38 69 VAL A N 1
ATOM 538 C CA . VAL A 1 69 ? 0.940 -11.069 6.223 1.00 78.38 69 VAL A CA 1
ATOM 539 C C . VAL A 1 69 ? -0.216 -11.880 5.643 1.00 78.38 69 VAL A C 1
ATOM 541 O O . VAL A 1 69 ? -0.739 -11.495 4.607 1.00 78.38 69 VAL A O 1
ATOM 544 N N . LYS A 1 70 ? -0.657 -12.948 6.329 1.00 84.50 70 LYS A N 1
ATOM 545 C CA . LYS A 1 70 ? -1.776 -13.803 5.899 1.00 84.50 70 LYS A CA 1
ATOM 546 C C . LYS A 1 70 ? -3.057 -12.993 5.674 1.00 84.50 70 LYS A C 1
ATOM 548 O O . LYS A 1 70 ? -3.662 -13.120 4.618 1.00 84.50 70 LYS A O 1
ATOM 553 N N . MET A 1 71 ? -3.409 -12.124 6.622 1.00 84.12 71 MET A N 1
ATOM 554 C CA . MET A 1 71 ? -4.558 -11.224 6.489 1.00 84.12 71 MET A CA 1
ATOM 555 C C . MET A 1 71 ? -4.383 -10.266 5.309 1.00 84.12 71 MET A C 1
ATOM 557 O O . MET A 1 71 ? -5.315 -10.065 4.543 1.00 84.12 71 MET A O 1
ATOM 561 N N . ALA A 1 72 ? -3.188 -9.702 5.114 1.00 80.25 72 ALA A N 1
ATOM 562 C CA . ALA A 1 72 ? -2.925 -8.824 3.976 1.00 80.25 72 ALA A CA 1
ATOM 563 C C . ALA A 1 72 ? -3.218 -9.513 2.630 1.00 80.25 72 ALA A C 1
ATOM 565 O O . ALA A 1 72 ? -3.792 -8.885 1.747 1.00 80.25 72 ALA A O 1
ATOM 566 N N . GLN A 1 73 ? -2.888 -10.804 2.487 1.00 80.38 73 GLN A N 1
ATOM 567 C CA . GLN A 1 73 ? -3.118 -11.561 1.243 1.00 80.38 73 GLN A CA 1
ATOM 568 C C . GLN A 1 73 ? -4.607 -11.784 0.929 1.00 80.38 73 GLN A C 1
ATOM 570 O O . GLN A 1 73 ? -4.928 -12.137 -0.200 1.00 80.38 73 GLN A O 1
ATOM 575 N N . GLU A 1 74 ? -5.508 -11.607 1.901 1.00 82.06 74 GLU A N 1
ATOM 576 C CA . GLU A 1 74 ? -6.961 -11.682 1.678 1.00 82.06 74 GLU A CA 1
ATOM 577 C C . GLU A 1 74 ? -7.498 -10.427 0.973 1.00 82.06 74 GLU A C 1
ATOM 579 O O . GLU A 1 74 ? -8.516 -10.494 0.288 1.00 82.06 74 GLU A O 1
ATOM 584 N N . TYR A 1 75 ? -6.807 -9.291 1.122 1.00 76.19 75 TYR A N 1
ATOM 585 C CA . TYR A 1 75 ? -7.247 -7.985 0.616 1.00 76.19 75 TYR A CA 1
ATOM 586 C C . TYR A 1 75 ? -6.324 -7.391 -0.452 1.00 76.19 75 TYR A C 1
ATOM 588 O O . TYR A 1 75 ? -6.719 -6.454 -1.144 1.00 76.19 75 TYR A O 1
ATOM 596 N N . LEU A 1 76 ? -5.097 -7.901 -0.580 1.00 79.25 76 LEU A N 1
ATOM 597 C CA . LEU A 1 76 ? -4.080 -7.409 -1.504 1.00 79.25 76 LEU A CA 1
ATOM 598 C C . LEU A 1 76 ? -3.664 -8.508 -2.478 1.00 79.25 76 LEU A C 1
ATOM 600 O O . LEU A 1 76 ? -3.394 -9.645 -2.084 1.00 79.25 76 LEU A O 1
ATOM 604 N N . GLU A 1 77 ? -3.525 -8.144 -3.751 1.00 76.31 77 GLU A N 1
ATOM 605 C CA . GLU A 1 77 ? -2.920 -9.026 -4.741 1.00 76.31 77 GLU A CA 1
ATOM 606 C C . GLU A 1 77 ? -1.407 -9.091 -4.509 1.00 76.31 77 GLU A C 1
ATOM 608 O O . GLU A 1 77 ? -0.674 -8.118 -4.693 1.00 76.31 77 GLU A O 1
ATOM 613 N N . ILE A 1 78 ? -0.930 -10.258 -4.082 1.00 74.94 78 ILE A N 1
ATOM 614 C CA . ILE A 1 78 ? 0.501 -10.517 -3.940 1.00 74.94 78 ILE A CA 1
ATOM 615 C C . ILE A 1 78 ? 0.997 -11.166 -5.221 1.00 74.94 78 ILE A C 1
ATOM 617 O O . ILE A 1 78 ? 0.528 -12.240 -5.601 1.00 74.94 78 ILE A O 1
ATOM 621 N N . ASN A 1 79 ? 1.993 -10.533 -5.843 1.00 80.25 79 ASN A N 1
ATOM 622 C CA . ASN A 1 79 ? 2.674 -11.054 -7.021 1.00 80.25 79 ASN A CA 1
ATOM 623 C C . ASN A 1 79 ? 3.033 -12.545 -6.835 1.00 80.25 79 ASN A C 1
ATOM 625 O O . ASN A 1 79 ? 3.676 -12.937 -5.856 1.00 80.25 79 ASN A O 1
ATOM 629 N N . SER A 1 80 ? 2.626 -13.382 -7.793 1.00 84.12 80 SER A N 1
ATOM 630 C CA . SER A 1 80 ? 2.779 -14.837 -7.706 1.00 84.12 80 SER A CA 1
ATOM 631 C C . SER A 1 80 ? 4.235 -15.293 -7.615 1.00 84.12 80 SER A C 1
ATOM 633 O O . SER A 1 80 ? 4.503 -16.322 -6.996 1.00 84.12 80 SER A O 1
ATOM 635 N N . ALA A 1 81 ? 5.174 -14.548 -8.207 1.00 85.00 81 ALA A N 1
ATOM 636 C CA . ALA A 1 81 ? 6.600 -14.844 -8.118 1.00 85.00 81 ALA A CA 1
ATOM 637 C C . ALA A 1 81 ? 7.116 -14.606 -6.694 1.00 85.00 81 ALA A C 1
ATOM 639 O O . ALA A 1 81 ? 7.709 -15.511 -6.115 1.00 85.00 81 ALA A O 1
ATOM 640 N N . ALA A 1 82 ? 6.798 -13.457 -6.085 1.00 86.12 82 ALA A N 1
ATOM 641 C CA . ALA A 1 82 ? 7.149 -13.179 -4.688 1.00 86.12 82 ALA A CA 1
ATOM 642 C C . ALA A 1 82 ? 6.534 -14.214 -3.727 1.00 86.12 82 ALA A C 1
ATOM 644 O O . ALA A 1 82 ? 7.207 -14.714 -2.825 1.00 86.12 82 ALA A O 1
ATOM 645 N N . LYS A 1 83 ? 5.272 -14.608 -3.966 1.00 83.31 83 LYS A N 1
ATOM 646 C CA . LYS A 1 83 ? 4.588 -15.649 -3.183 1.00 83.31 83 LYS A CA 1
ATOM 647 C C . LYS A 1 83 ? 5.290 -17.007 -3.278 1.00 83.31 83 LYS A C 1
ATOM 649 O O . LYS A 1 83 ? 5.524 -17.626 -2.246 1.00 83.31 83 LYS A O 1
ATOM 654 N N . LYS A 1 84 ? 5.624 -17.470 -4.490 1.00 89.19 84 LYS A N 1
ATOM 655 C CA . LYS A 1 84 ? 6.328 -18.750 -4.707 1.00 89.19 84 LYS A CA 1
ATOM 656 C C . LYS A 1 84 ? 7.762 -18.725 -4.171 1.00 89.19 84 LYS A C 1
ATOM 658 O O . LYS A 1 84 ? 8.228 -19.738 -3.669 1.00 89.19 84 LYS A O 1
ATOM 663 N N . LEU A 1 85 ? 8.436 -17.578 -4.255 1.00 90.50 85 LEU A N 1
ATOM 664 C CA . LEU A 1 85 ? 9.776 -17.379 -3.704 1.00 90.50 85 LEU A CA 1
ATOM 665 C C . LEU A 1 85 ? 9.781 -17.357 -2.165 1.00 90.50 85 LEU A C 1
ATOM 667 O O . LEU A 1 85 ? 10.796 -17.673 -1.550 1.00 90.50 85 LEU A O 1
ATOM 671 N N . GLY A 1 86 ? 8.671 -16.952 -1.538 1.00 86.50 86 GLY A N 1
ATOM 672 C CA . GLY A 1 86 ? 8.579 -16.773 -0.086 1.00 86.50 86 GLY A CA 1
ATOM 673 C C . GLY A 1 86 ? 9.402 -15.590 0.439 1.00 86.50 86 GLY A C 1
ATOM 674 O O . GLY A 1 86 ? 9.694 -15.527 1.631 1.00 86.50 86 GLY A O 1
ATOM 675 N N . LYS A 1 87 ? 9.806 -14.663 -0.441 1.00 84.94 87 LYS A N 1
ATOM 676 C CA . LYS A 1 87 ? 10.632 -13.486 -0.124 1.00 84.94 87 LYS A CA 1
ATOM 677 C C . LYS A 1 87 ? 10.145 -12.265 -0.914 1.00 84.94 87 LYS A C 1
ATOM 679 O O . LYS A 1 87 ? 9.591 -12.439 -2.003 1.00 84.94 87 LYS A O 1
ATOM 684 N N . PRO A 1 88 ? 10.349 -11.035 -0.405 1.00 83.00 88 PRO A N 1
ATOM 685 C CA . PRO A 1 88 ? 10.092 -9.832 -1.189 1.00 83.00 88 PRO A C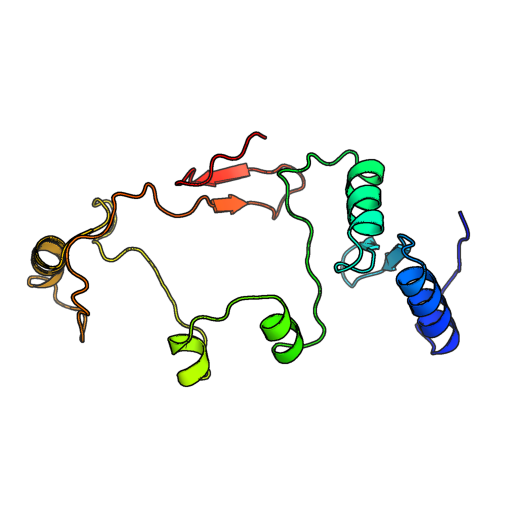A 1
ATOM 686 C C . PRO A 1 88 ? 11.006 -9.783 -2.421 1.00 83.00 88 PRO A C 1
ATOM 688 O O . PRO A 1 88 ? 12.149 -10.237 -2.373 1.00 83.00 88 PRO A O 1
ATOM 691 N N . ILE A 1 89 ? 10.500 -9.205 -3.511 1.00 87.62 89 ILE A N 1
ATOM 692 C CA . ILE A 1 89 ? 11.268 -8.922 -4.728 1.00 87.62 89 ILE A CA 1
ATOM 693 C C . ILE A 1 89 ? 11.398 -7.412 -4.901 1.00 87.62 89 ILE A C 1
ATOM 695 O O . ILE A 1 89 ? 10.454 -6.667 -4.637 1.00 87.62 89 ILE A O 1
ATOM 699 N N . ILE A 1 90 ? 12.564 -6.962 -5.353 1.00 89.69 90 ILE A N 1
ATOM 700 C CA . ILE A 1 90 ? 12.767 -5.577 -5.777 1.00 89.69 90 ILE A CA 1
ATOM 701 C C . ILE A 1 90 ? 12.377 -5.492 -7.251 1.00 89.69 90 ILE A C 1
ATOM 703 O O . ILE A 1 90 ? 12.772 -6.342 -8.045 1.00 89.69 90 ILE A O 1
ATOM 707 N N . SER A 1 91 ? 11.605 -4.470 -7.613 1.00 87.94 91 SER A N 1
ATOM 708 C CA . SER A 1 91 ? 11.210 -4.218 -8.997 1.00 87.94 91 SER A CA 1
ATOM 709 C C . SER A 1 91 ? 11.423 -2.752 -9.343 1.00 87.94 91 SER A C 1
ATOM 711 O O . SER A 1 91 ? 11.052 -1.859 -8.585 1.00 87.94 91 SER A O 1
ATOM 713 N N . THR A 1 92 ? 11.985 -2.518 -10.522 1.00 90.25 92 THR A N 1
ATOM 714 C CA . THR A 1 92 ? 12.151 -1.205 -11.153 1.00 90.25 92 THR A CA 1
ATOM 715 C C . THR A 1 92 ? 11.911 -1.357 -12.658 1.00 90.25 92 THR A C 1
ATOM 717 O O . THR A 1 92 ? 11.729 -2.473 -13.145 1.00 90.25 92 THR A O 1
ATOM 720 N N . SER A 1 93 ? 11.867 -0.258 -13.405 1.00 90.88 93 SER A N 1
ATOM 721 C CA . SER A 1 93 ? 11.796 -0.321 -14.864 1.00 90.88 93 SER A CA 1
ATOM 722 C C . SER A 1 93 ? 13.102 -0.880 -15.450 1.00 90.88 93 SER A C 1
ATOM 724 O O . SER A 1 93 ? 14.195 -0.558 -14.985 1.00 90.88 93 SER A O 1
ATOM 726 N N . ALA A 1 94 ? 12.993 -1.740 -16.466 1.00 93.81 94 ALA A N 1
ATOM 727 C CA . ALA A 1 94 ? 14.130 -2.432 -17.076 1.00 93.81 94 ALA A CA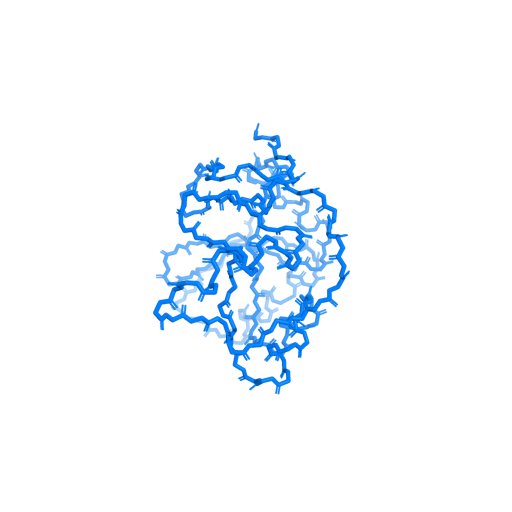 1
ATOM 728 C C . ALA A 1 94 ? 14.861 -1.543 -18.101 1.00 93.81 94 ALA A C 1
ATOM 730 O O . ALA A 1 94 ? 14.785 -1.764 -19.309 1.00 93.81 94 ALA A O 1
ATOM 731 N N . ASN A 1 95 ? 15.548 -0.512 -17.617 1.00 93.12 95 ASN A N 1
ATOM 732 C CA . ASN A 1 95 ? 16.349 0.420 -18.410 1.00 93.12 95 ASN A CA 1
ATOM 733 C C . ASN A 1 95 ? 17.543 0.933 -17.596 1.00 93.12 95 ASN A C 1
ATOM 735 O O . ASN A 1 95 ? 17.563 0.822 -16.370 1.00 93.12 95 ASN A O 1
ATOM 739 N N . LEU A 1 96 ? 18.536 1.520 -18.268 1.00 93.12 96 LEU A N 1
ATOM 740 C CA . LEU A 1 96 ? 19.613 2.224 -17.565 1.00 93.12 96 LEU A CA 1
ATOM 741 C C . LEU A 1 96 ? 19.085 3.523 -16.947 1.00 93.12 96 LEU A C 1
ATOM 743 O O . LEU A 1 96 ? 18.135 4.130 -17.453 1.00 93.12 96 LEU A O 1
ATOM 747 N N . SER A 1 97 ? 19.721 3.960 -15.859 1.00 91.50 97 SER A N 1
ATOM 748 C CA . SER A 1 97 ? 19.361 5.203 -15.173 1.00 91.50 97 SER A CA 1
ATOM 749 C C . SER A 1 97 ? 19.366 6.393 -16.138 1.00 91.50 97 SER A C 1
ATOM 751 O O . SER A 1 97 ? 20.279 6.543 -16.948 1.00 91.50 97 SER A O 1
ATOM 753 N N . GLY A 1 98 ? 18.323 7.223 -16.070 1.00 89.25 98 GLY A N 1
ATOM 754 C CA . GLY A 1 98 ? 18.136 8.385 -16.945 1.00 89.25 98 GLY A CA 1
ATOM 755 C C . GLY A 1 98 ? 17.626 8.072 -18.357 1.00 89.25 98 GLY A C 1
ATOM 756 O O . GLY A 1 98 ? 17.268 9.001 -19.078 1.00 89.25 98 GLY A O 1
ATOM 757 N N . LEU A 1 99 ? 17.546 6.799 -18.758 1.00 91.69 99 LEU A N 1
ATOM 758 C CA . LEU A 1 99 ? 16.995 6.409 -20.058 1.00 91.69 99 LEU A CA 1
ATOM 759 C C . LEU A 1 99 ? 15.486 6.112 -19.984 1.00 91.69 99 LEU A C 1
ATOM 761 O O . LEU A 1 99 ? 14.964 5.831 -18.902 1.00 91.69 99 LEU A O 1
ATOM 765 N N . PRO A 1 100 ? 14.764 6.171 -21.119 1.00 90.38 100 PRO A N 1
ATOM 766 C CA . PRO A 1 100 ? 13.356 5.787 -21.181 1.00 90.38 100 PRO A CA 1
ATOM 767 C C . PRO A 1 100 ? 13.109 4.331 -20.766 1.00 90.38 100 PRO A C 1
ATOM 769 O O . PRO A 1 100 ? 13.966 3.466 -20.932 1.00 90.38 100 PRO A O 1
ATOM 772 N N . ALA A 1 101 ? 11.901 4.053 -20.272 1.00 91.69 101 ALA A N 1
ATOM 773 C CA . ALA A 1 101 ? 11.479 2.694 -19.952 1.00 91.69 101 ALA A CA 1
ATOM 774 C C . ALA A 1 101 ? 11.361 1.827 -21.218 1.00 91.69 101 ALA A C 1
ATOM 776 O O . ALA A 1 101 ? 10.761 2.246 -22.213 1.00 91.69 101 ALA A O 1
ATOM 777 N N . SER A 1 102 ? 11.887 0.605 -21.148 1.00 93.31 102 SER A N 1
ATOM 778 C CA . SER A 1 102 ? 11.786 -0.393 -22.218 1.00 93.31 102 SER A CA 1
ATOM 779 C C . SER A 1 102 ? 10.379 -0.990 -22.290 1.00 93.31 102 SER A C 1
ATOM 781 O O . SER A 1 102 ? 9.765 -1.283 -21.265 1.00 93.31 102 SER A O 1
ATOM 783 N N . HIS A 1 103 ? 9.886 -1.203 -23.506 1.00 94.94 103 HIS A N 1
ATOM 784 C CA . HIS A 1 103 ? 8.599 -1.836 -23.813 1.00 94.94 103 HIS A CA 1
ATOM 785 C C . HIS A 1 103 ? 8.755 -3.068 -24.715 1.00 94.94 103 HIS A C 1
ATOM 787 O O . HIS A 1 103 ? 7.760 -3.719 -25.033 1.00 94.94 103 HIS A O 1
ATOM 793 N N . THR A 1 104 ? 9.978 -3.358 -25.157 1.00 95.69 104 THR A N 1
ATOM 794 C CA . THR A 1 104 ? 10.327 -4.464 -26.054 1.00 95.69 104 THR A CA 1
ATOM 795 C C . THR A 1 104 ? 11.638 -5.114 -25.613 1.00 95.69 104 THR A C 1
ATOM 797 O O . THR A 1 104 ? 12.453 -4.477 -24.937 1.00 95.69 104 THR A O 1
ATOM 800 N N . VAL A 1 105 ? 11.858 -6.376 -25.986 1.00 96.50 105 VAL A N 1
ATOM 801 C CA . VAL A 1 105 ? 13.104 -7.086 -25.660 1.00 96.50 105 VAL A CA 1
ATOM 802 C C . VAL A 1 105 ? 14.293 -6.490 -26.409 1.00 96.50 105 VAL A C 1
ATOM 804 O O . VAL A 1 105 ? 15.383 -6.411 -25.849 1.00 96.50 105 VAL A O 1
ATOM 807 N N . GLU A 1 106 ? 14.093 -5.971 -27.618 1.00 96.31 106 GLU A N 1
ATOM 808 C CA . GLU A 1 106 ? 15.138 -5.315 -28.406 1.00 96.31 106 GLU A CA 1
ATOM 809 C C . GLU A 1 106 ? 15.718 -4.087 -27.683 1.00 96.31 106 GLU A C 1
ATOM 811 O O . GLU A 1 106 ? 16.933 -3.874 -27.682 1.00 96.31 106 GLU A O 1
ATOM 816 N N . GLU A 1 107 ? 14.870 -3.295 -27.018 1.00 95.19 107 GLU A N 1
ATOM 817 C CA . GLU A 1 107 ? 15.304 -2.163 -26.187 1.00 95.19 107 GLU A CA 1
ATOM 818 C C . GLU A 1 107 ? 16.096 -2.633 -24.957 1.00 95.19 107 GLU A C 1
ATOM 820 O O . GLU A 1 107 ? 17.137 -2.054 -24.640 1.00 95.19 107 GLU A O 1
ATOM 825 N N . ILE A 1 108 ? 15.651 -3.712 -24.301 1.00 95.81 108 ILE A N 1
ATOM 826 C CA . ILE A 1 108 ? 16.345 -4.306 -23.147 1.00 95.81 108 ILE A CA 1
ATOM 827 C C . ILE A 1 108 ? 17.735 -4.805 -23.568 1.00 95.81 108 ILE A C 1
ATOM 829 O O . ILE A 1 108 ? 18.731 -4.453 -22.937 1.00 95.81 108 ILE A O 1
ATOM 833 N N . ILE A 1 109 ? 17.826 -5.563 -24.663 1.00 95.69 109 ILE A N 1
ATOM 834 C CA . ILE A 1 109 ? 19.095 -6.057 -25.220 1.00 95.69 109 ILE A CA 1
ATOM 835 C C . ILE A 1 109 ? 20.036 -4.879 -25.499 1.00 95.69 109 ILE A C 1
ATOM 837 O O . ILE A 1 109 ? 21.174 -4.865 -25.027 1.00 95.69 109 ILE A O 1
ATOM 841 N N . LYS A 1 110 ? 19.543 -3.831 -26.172 1.00 95.31 110 LYS A N 1
ATOM 842 C CA . LYS A 1 110 ? 20.329 -2.622 -26.458 1.00 95.31 110 LYS A CA 1
ATOM 843 C C . LYS A 1 110 ? 20.904 -1.975 -25.194 1.00 95.31 110 LYS A C 1
ATOM 845 O O . LYS A 1 110 ? 22.014 -1.446 -25.236 1.00 95.31 110 LYS A O 1
ATOM 850 N N . TYR A 1 111 ? 20.165 -1.992 -24.086 1.00 94.94 111 TYR A N 1
ATOM 851 C CA . TYR A 1 111 ? 20.624 -1.416 -22.825 1.00 94.94 111 TYR A CA 1
ATOM 852 C C . TYR A 1 111 ? 21.643 -2.283 -22.089 1.00 94.94 111 TYR A C 1
ATOM 854 O O . TYR A 1 111 ? 22.601 -1.733 -21.538 1.00 94.94 111 TYR A O 1
ATOM 862 N N . PHE A 1 112 ? 21.468 -3.605 -22.078 1.00 95.75 112 PHE A N 1
ATOM 863 C CA . PHE A 1 112 ? 22.207 -4.471 -21.159 1.00 95.75 112 PHE A CA 1
ATOM 864 C C . PHE A 1 112 ? 23.335 -5.299 -21.793 1.00 95.75 112 PHE A C 1
ATOM 866 O O . PHE A 1 112 ? 24.286 -5.603 -21.083 1.00 95.75 112 PHE A O 1
ATOM 873 N N . THR A 1 113 ? 23.328 -5.597 -23.100 1.00 93.38 113 THR A N 1
ATOM 874 C CA . THR A 1 113 ? 24.323 -6.507 -23.722 1.00 93.38 113 THR A CA 1
ATOM 875 C C . THR A 1 113 ? 25.780 -6.052 -23.584 1.00 93.38 113 THR A C 1
ATOM 877 O O . THR A 1 113 ? 26.678 -6.886 -23.506 1.00 93.38 113 THR A O 1
ATOM 880 N N . ASN A 1 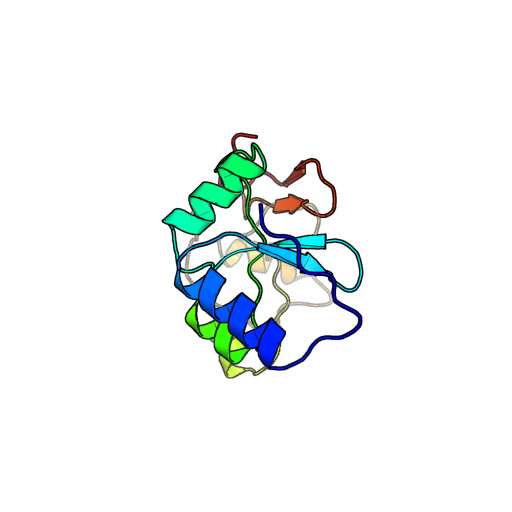114 ? 26.032 -4.743 -23.508 1.00 92.44 114 ASN A N 1
ATOM 881 C CA . ASN A 1 114 ? 27.385 -4.192 -23.345 1.00 92.44 114 ASN A CA 1
ATOM 882 C C . ASN A 1 114 ? 27.724 -3.832 -21.889 1.00 92.44 114 ASN A C 1
ATOM 884 O O . ASN A 1 114 ? 28.770 -3.242 -21.623 1.00 92.44 114 ASN A O 1
ATOM 888 N N . GLN A 1 115 ? 26.840 -4.142 -20.940 1.00 95.38 115 GLN A N 1
ATOM 889 C CA . GLN A 1 115 ? 27.079 -3.867 -19.528 1.00 95.38 115 GLN A CA 1
ATOM 890 C C . GLN A 1 115 ? 27.911 -4.982 -18.903 1.00 95.38 115 GLN A C 1
ATOM 892 O O . GLN A 1 115 ? 27.756 -6.161 -19.227 1.00 95.38 115 GLN A O 1
ATOM 897 N N . LYS A 1 116 ? 28.764 -4.605 -17.943 1.00 96.25 116 LYS A N 1
ATOM 898 C CA . LYS A 1 116 ? 29.541 -5.557 -17.136 1.00 96.25 116 LYS A CA 1
ATOM 899 C C . LYS A 1 116 ? 28.639 -6.536 -16.376 1.00 96.25 116 LYS A C 1
ATOM 901 O O . LYS A 1 116 ? 29.000 -7.694 -16.199 1.00 96.25 116 LYS A O 1
ATOM 906 N N . HIS A 1 117 ? 27.487 -6.055 -15.916 1.00 94.50 117 HIS A N 1
ATOM 907 C CA . HIS A 1 117 ? 26.467 -6.845 -15.237 1.00 94.50 117 HIS A CA 1
ATOM 908 C C . HIS A 1 117 ? 25.182 -6.787 -16.058 1.00 94.50 117 HIS A C 1
ATOM 910 O O . HIS A 1 117 ? 24.714 -5.697 -16.391 1.00 94.50 117 HIS A O 1
ATOM 916 N N . GLN A 1 118 ? 24.643 -7.955 -16.392 1.00 94.88 118 GLN A N 1
ATOM 917 C CA . GLN A 1 118 ? 23.489 -8.114 -17.274 1.00 94.88 118 GLN A CA 1
ATOM 918 C C . GLN A 1 118 ? 22.393 -8.900 -16.551 1.00 94.88 118 GLN A C 1
ATOM 920 O O . GLN A 1 118 ? 22.698 -9.605 -15.589 1.00 94.88 118 GLN A O 1
ATOM 925 N N . PRO A 1 119 ? 21.128 -8.795 -16.988 1.00 94.81 119 PRO A N 1
ATOM 926 C CA . PRO A 1 119 ? 20.077 -9.678 -16.504 1.00 94.81 119 PRO A CA 1
ATOM 927 C C . PRO A 1 119 ? 20.410 -11.146 -16.804 1.00 94.81 119 PRO A C 1
ATOM 929 O O . PRO A 1 119 ? 20.724 -11.480 -17.944 1.00 94.81 119 PRO A O 1
ATOM 932 N N . ASP A 1 120 ? 20.277 -12.023 -15.808 1.00 96.5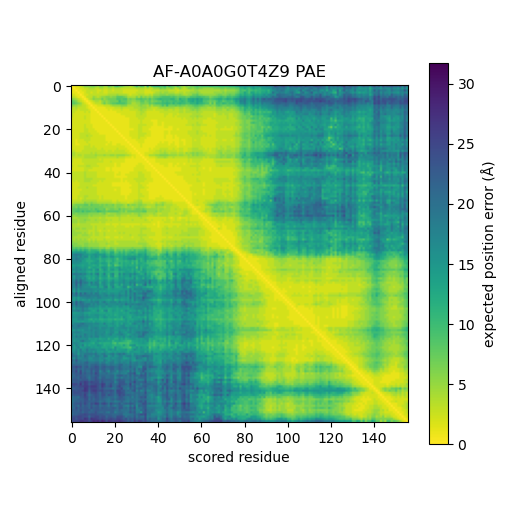0 120 ASP A N 1
ATOM 933 C CA . ASP A 1 120 ? 20.484 -13.470 -15.981 1.00 96.50 120 ASP A CA 1
ATOM 934 C C . ASP A 1 120 ? 19.358 -14.145 -16.790 1.00 96.50 120 ASP A C 1
ATOM 936 O O . ASP A 1 120 ? 19.537 -15.225 -17.350 1.00 96.50 120 ASP A O 1
ATOM 940 N N . LEU A 1 121 ? 18.175 -13.520 -16.841 1.00 95.69 121 LEU A N 1
ATOM 941 C CA . LEU A 1 121 ? 16.993 -14.009 -17.552 1.00 95.69 121 LEU A CA 1
ATOM 942 C C . LEU A 1 121 ? 16.143 -12.834 -18.053 1.00 95.69 121 LEU A C 1
ATOM 944 O O . LEU A 1 121 ? 15.854 -11.904 -17.299 1.00 95.69 121 LEU A O 1
ATOM 948 N N . ILE A 1 122 ? 15.683 -12.914 -19.303 1.00 95.12 122 ILE A N 1
ATOM 949 C CA . ILE A 1 122 ? 14.703 -11.994 -19.896 1.00 95.12 122 ILE A CA 1
ATOM 950 C C . ILE A 1 122 ? 13.456 -12.802 -20.264 1.00 95.12 122 ILE A C 1
ATOM 952 O O . ILE A 1 122 ? 13.553 -13.821 -20.946 1.00 95.12 122 ILE A O 1
ATOM 956 N N . LEU A 1 123 ? 12.284 -12.351 -19.809 1.00 93.50 123 LEU A N 1
ATOM 957 C CA . LEU A 1 123 ? 10.992 -12.919 -20.198 1.00 93.50 123 LEU A CA 1
ATOM 958 C C . LEU A 1 123 ? 10.390 -12.067 -21.316 1.00 93.50 123 LEU A C 1
ATOM 960 O O . LEU A 1 123 ? 10.027 -10.914 -21.081 1.00 93.50 123 LEU A O 1
ATOM 964 N N . ASP A 1 124 ? 10.288 -12.630 -22.517 1.00 95.12 124 ASP A N 1
ATOM 965 C CA . ASP A 1 124 ? 9.694 -11.950 -23.665 1.00 95.12 124 ASP A CA 1
ATOM 966 C C . ASP A 1 124 ? 8.166 -12.115 -23.671 1.00 95.12 124 ASP A C 1
ATOM 968 O O . ASP A 1 124 ? 7.643 -13.218 -23.824 1.00 95.12 124 ASP A O 1
ATOM 972 N N . ALA A 1 125 ? 7.450 -11.006 -23.485 1.00 93.62 125 ALA A N 1
ATOM 973 C CA . ALA A 1 125 ? 5.991 -10.932 -23.583 1.00 93.62 125 ALA A CA 1
ATOM 974 C C . ALA A 1 125 ? 5.531 -10.165 -24.840 1.00 93.62 125 ALA A C 1
ATOM 976 O O . ALA A 1 125 ? 4.380 -9.730 -24.926 1.00 93.62 125 ALA A O 1
ATOM 977 N N . GLY A 1 126 ? 6.434 -9.960 -25.801 1.00 95.25 126 GLY A N 1
ATOM 978 C CA . GLY A 1 126 ? 6.244 -9.083 -26.942 1.00 95.25 126 GLY A CA 1
ATOM 979 C C . GLY A 1 126 ? 6.226 -7.605 -26.547 1.00 95.25 126 GLY A C 1
ATOM 980 O O . GLY A 1 126 ? 6.793 -7.175 -25.541 1.00 95.25 126 GLY A O 1
ATOM 981 N N . LYS A 1 127 ? 5.552 -6.795 -27.366 1.00 96.12 127 LYS A N 1
ATOM 982 C CA . LYS A 1 127 ? 5.491 -5.344 -27.179 1.00 96.12 127 LYS A CA 1
ATOM 983 C C . LYS A 1 127 ? 4.476 -4.950 -26.108 1.00 96.12 127 LYS A C 1
ATOM 985 O O . LYS A 1 127 ? 3.268 -5.113 -26.289 1.00 96.12 127 LYS A O 1
ATOM 990 N N . LEU A 1 128 ? 4.959 -4.333 -25.035 1.00 93.94 128 LEU A N 1
ATOM 991 C CA . LEU A 1 128 ? 4.119 -3.801 -23.966 1.00 93.94 128 LEU A CA 1
ATOM 992 C C . LEU A 1 128 ? 3.397 -2.513 -24.395 1.00 93.94 128 LEU A C 1
ATOM 994 O O . LEU A 1 128 ? 3.889 -1.720 -25.205 1.00 93.94 128 LEU A O 1
ATOM 998 N N . LYS A 1 129 ? 2.212 -2.275 -23.816 1.00 92.31 129 LYS A N 1
ATOM 999 C CA . LYS A 1 129 ? 1.489 -1.005 -23.980 1.00 92.31 129 LYS A CA 1
ATOM 1000 C C . LYS A 1 129 ? 2.314 0.130 -23.378 1.00 92.31 129 LYS A C 1
ATOM 1002 O O . LYS A 1 129 ? 2.861 -0.017 -22.288 1.00 92.31 129 LYS A O 1
ATOM 1007 N N . LYS A 1 130 ? 2.358 1.272 -24.070 1.00 88.38 130 LYS A N 1
ATOM 1008 C CA . LYS 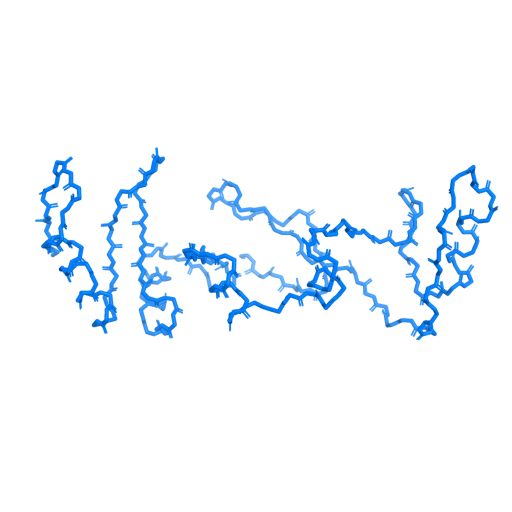A 1 130 ? 3.019 2.473 -23.550 1.00 88.38 130 LYS A CA 1
ATOM 1009 C C . LYS A 1 130 ? 2.379 2.904 -22.232 1.00 88.38 130 LYS A C 1
ATOM 1011 O O . LYS A 1 130 ? 1.156 2.999 -22.150 1.00 88.38 130 LYS A O 1
ATOM 1016 N N . SER A 1 131 ? 3.223 3.193 -21.251 1.00 87.44 131 SER A N 1
ATOM 1017 C CA . SER A 1 131 ? 2.845 3.620 -19.904 1.00 87.44 131 SER A CA 1
ATOM 1018 C C . SER A 1 131 ? 3.733 4.785 -19.467 1.00 87.44 131 SER A C 1
ATOM 1020 O O . SER A 1 131 ? 4.906 4.856 -19.839 1.00 87.44 131 SER A O 1
ATOM 1022 N N . LYS A 1 132 ? 3.193 5.701 -18.657 1.00 85.50 132 LYS A N 1
ATOM 1023 C CA . LYS A 1 132 ? 3.976 6.716 -17.929 1.00 85.50 132 LYS A CA 1
ATOM 1024 C C . LYS A 1 132 ? 4.591 6.162 -16.634 1.00 85.50 132 LYS A C 1
ATOM 1026 O O . LYS A 1 132 ? 5.244 6.893 -15.893 1.00 85.50 132 LYS A O 1
ATOM 1031 N N . GLY A 1 133 ? 4.387 4.876 -16.358 1.00 85.75 133 GLY A N 1
ATOM 1032 C CA . GLY A 1 133 ? 4.737 4.216 -15.109 1.00 85.75 133 GLY A CA 1
ATOM 1033 C C . GLY A 1 133 ? 3.697 4.446 -14.013 1.00 85.75 133 GLY A C 1
ATOM 1034 O O . GLY A 1 133 ? 2.652 5.064 -14.215 1.00 85.75 133 GLY A O 1
ATOM 1035 N N . SER A 1 134 ? 3.989 3.933 -12.820 1.00 88.00 134 SER A N 1
ATOM 1036 C CA . SER A 1 134 ? 3.142 4.105 -11.636 1.00 88.00 134 SER A CA 1
ATOM 1037 C C . SER A 1 134 ? 3.165 5.543 -11.123 1.00 88.00 134 SER A C 1
ATOM 1039 O O . SER A 1 134 ? 4.241 6.139 -11.000 1.00 88.00 134 SER A O 1
ATOM 1041 N N . THR A 1 135 ? 2.005 6.057 -10.728 1.00 85.62 135 THR A N 1
ATOM 1042 C CA . THR A 1 135 ? 1.919 7.297 -9.951 1.00 85.62 135 THR A CA 1
ATOM 1043 C C . THR A 1 135 ? 2.426 7.045 -8.537 1.00 85.62 135 THR A C 1
ATOM 1045 O O . THR A 1 135 ? 1.945 6.137 -7.862 1.00 85.62 135 THR A O 1
ATOM 1048 N N . ILE A 1 136 ? 3.412 7.828 -8.102 1.00 83.38 136 ILE A N 1
ATOM 1049 C CA . ILE A 1 136 ? 4.002 7.761 -6.766 1.00 83.38 136 ILE A CA 1
ATOM 1050 C C . ILE A 1 136 ? 3.568 9.002 -6.004 1.00 83.38 136 ILE A C 1
ATOM 1052 O O . ILE A 1 136 ? 3.785 10.134 -6.444 1.00 83.38 136 ILE A O 1
ATOM 1056 N N . VAL A 1 137 ? 2.970 8.765 -4.846 1.00 80.06 137 VAL A N 1
ATOM 1057 C CA . VAL A 1 137 ? 2.512 9.799 -3.931 1.00 80.06 137 VAL A CA 1
ATOM 1058 C C . VAL A 1 137 ? 3.244 9.622 -2.619 1.00 80.06 137 VAL A C 1
ATOM 1060 O O . VAL A 1 137 ? 3.251 8.527 -2.060 1.00 80.06 137 VAL A O 1
ATOM 1063 N N . ASP A 1 138 ? 3.836 10.701 -2.136 1.00 77.31 138 ASP A N 1
ATOM 1064 C CA . ASP A 1 138 ? 4.385 10.777 -0.798 1.00 77.31 138 ASP A CA 1
ATOM 1065 C C . ASP A 1 138 ? 3.278 11.167 0.185 1.00 77.31 138 ASP A C 1
ATOM 1067 O O . ASP A 1 138 ? 2.546 12.145 -0.007 1.00 77.31 138 ASP A O 1
ATOM 1071 N N . LEU A 1 139 ? 3.138 10.323 1.204 1.00 77.19 139 LEU A N 1
ATOM 1072 C CA . LEU A 1 139 ? 2.170 10.422 2.291 1.00 77.19 139 LEU A CA 1
ATOM 1073 C C . LEU A 1 139 ? 2.867 10.471 3.661 1.00 77.19 139 LEU A C 1
ATOM 1075 O O . LEU A 1 139 ? 2.213 10.240 4.677 1.00 77.19 139 LEU A O 1
ATOM 1079 N N . THR A 1 140 ? 4.186 10.688 3.688 1.00 59.75 140 THR A N 1
ATOM 1080 C CA . THR A 1 140 ? 4.967 10.812 4.929 1.00 59.75 140 THR A CA 1
ATOM 1081 C C . THR A 1 140 ? 4.592 12.079 5.693 1.00 59.75 140 THR A C 1
ATOM 1083 O O . THR A 1 140 ? 4.542 12.065 6.920 1.00 59.75 140 THR A O 1
ATOM 1086 N N . GLU A 1 141 ? 4.231 13.134 4.962 1.00 67.44 141 GLU A N 1
ATOM 1087 C CA . GLU A 1 141 ? 3.739 14.403 5.490 1.00 67.44 141 GLU A CA 1
ATOM 1088 C C . GLU A 1 141 ? 2.204 14.506 5.420 1.00 67.44 141 GLU A C 1
ATOM 1090 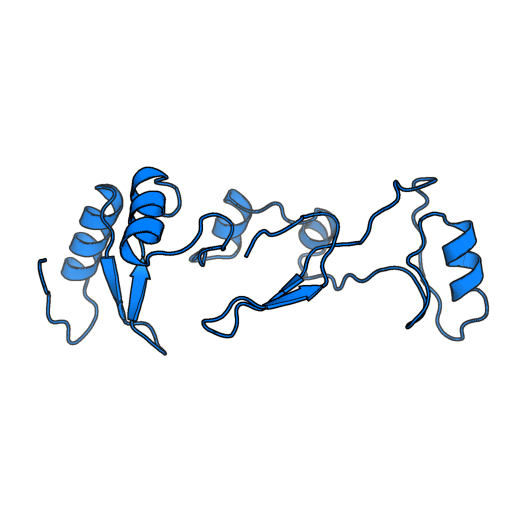O O . GLU A 1 141 ? 1.523 13.781 4.689 1.00 67.44 141 GLU A O 1
ATOM 1095 N N . LEU A 1 142 ? 1.631 15.451 6.175 1.00 54.28 142 LEU A N 1
ATOM 1096 C CA . LEU A 1 142 ? 0.187 15.733 6.141 1.00 54.28 142 LEU A CA 1
ATOM 1097 C C . LEU A 1 142 ? -0.285 16.229 4.763 1.00 54.28 142 LEU A C 1
ATOM 1099 O O . LEU A 1 142 ? -1.426 15.966 4.370 1.00 54.28 142 LEU A O 1
ATOM 1103 N N . GLU A 1 143 ? 0.589 16.929 4.038 1.00 65.19 143 GLU A N 1
ATOM 1104 C CA . GLU A 1 143 ? 0.359 17.351 2.661 1.00 65.19 143 GLU A CA 1
ATOM 1105 C C . GLU A 1 143 ? 0.762 16.265 1.675 1.00 65.19 143 GLU A C 1
ATOM 1107 O O . GLU A 1 143 ? 1.855 15.706 1.719 1.00 65.19 143 GLU A O 1
ATOM 1112 N N . ILE A 1 144 ? -0.135 16.005 0.732 1.00 69.69 144 ILE A N 1
ATOM 1113 C CA . ILE A 1 144 ? 0.032 14.925 -0.224 1.00 69.69 144 ILE A CA 1
ATOM 1114 C C . ILE A 1 144 ? 0.799 15.448 -1.421 1.00 69.69 144 ILE A C 1
ATOM 1116 O O . ILE A 1 144 ? 0.285 16.274 -2.176 1.00 69.69 144 ILE A O 1
ATOM 1120 N N . LYS A 1 145 ? 2.006 14.921 -1.605 1.00 78.94 145 LYS A N 1
ATOM 1121 C CA . LYS A 1 145 ? 2.909 15.332 -2.676 1.00 78.94 145 LYS A CA 1
ATOM 1122 C C . LYS A 1 145 ? 2.943 14.252 -3.744 1.00 78.94 145 LYS A C 1
ATOM 1124 O O . LYS A 1 145 ? 3.252 13.097 -3.465 1.00 78.94 145 LYS A O 1
ATOM 1129 N N . ILE A 1 146 ? 2.620 14.609 -4.984 1.00 82.56 146 ILE A N 1
ATOM 1130 C CA . ILE A 1 146 ? 2.885 13.718 -6.118 1.00 82.56 146 ILE A CA 1
ATOM 1131 C C . ILE A 1 146 ? 4.392 13.769 -6.372 1.00 82.56 146 ILE A C 1
ATOM 1133 O O . ILE A 1 146 ? 4.909 14.786 -6.821 1.00 82.56 146 ILE A O 1
ATOM 1137 N N . ILE A 1 147 ? 5.090 12.673 -6.078 1.00 88.75 147 ILE A N 1
ATOM 1138 C CA . ILE A 1 147 ? 6.528 12.528 -6.350 1.00 88.75 147 ILE A CA 1
ATOM 1139 C C . ILE A 1 147 ? 6.759 12.168 -7.815 1.00 88.75 147 ILE A C 1
ATOM 1141 O O . ILE A 1 147 ? 7.742 12.585 -8.421 1.00 88.75 147 ILE A O 1
ATOM 1145 N N . ARG A 1 148 ? 5.837 11.398 -8.401 1.00 84.62 148 ARG A N 1
ATOM 1146 C CA . ARG A 1 148 ? 5.847 11.068 -9.825 1.00 84.62 148 ARG A CA 1
ATOM 1147 C C . ARG A 1 148 ? 4.425 10.879 -10.320 1.00 84.62 148 ARG A C 1
ATOM 1149 O O . ARG A 1 148 ? 3.727 10.005 -9.818 1.00 84.62 148 ARG A O 1
ATOM 1156 N N . GLU A 1 149 ? 4.004 11.642 -11.321 1.00 89.62 149 GLU A N 1
ATOM 1157 C CA . GLU A 1 149 ? 2.731 11.387 -11.998 1.00 89.62 149 GLU A CA 1
ATOM 1158 C C . GLU A 1 149 ? 2.915 10.305 -13.070 1.00 89.62 149 GLU A C 1
ATOM 1160 O O . GLU A 1 149 ? 3.739 10.441 -13.974 1.00 89.62 149 GLU A O 1
ATOM 1165 N N . GLY A 1 150 ? 2.161 9.216 -12.940 1.00 88.62 150 GLY A N 1
ATOM 1166 C CA . GLY A 1 150 ? 2.141 8.090 -13.865 1.00 88.62 150 GLY A CA 1
ATOM 1167 C C . GLY A 1 150 ? 0.817 7.996 -14.624 1.00 88.62 150 GLY A C 1
ATOM 1168 O O . GLY A 1 150 ? 0.173 9.004 -14.914 1.00 88.62 150 GLY A O 1
ATOM 1169 N N . ASP A 1 151 ? 0.385 6.777 -14.946 1.00 87.19 151 ASP A N 1
ATOM 1170 C CA . ASP A 1 151 ? -0.877 6.551 -15.673 1.00 87.19 151 ASP A CA 1
ATOM 1171 C C . ASP A 1 151 ? -2.123 6.906 -14.846 1.00 87.19 151 ASP A C 1
ATOM 1173 O O . ASP A 1 151 ? -3.172 7.249 -15.397 1.00 87.19 151 ASP A O 1
ATOM 1177 N N . VAL A 1 152 ? -2.016 6.856 -13.516 1.00 83.69 152 VAL A N 1
ATOM 1178 C CA . VAL A 1 152 ? -3.109 7.209 -12.606 1.00 83.69 152 VAL A CA 1
ATOM 1179 C C . VAL A 1 152 ? -3.043 8.701 -12.301 1.00 83.69 152 VAL A C 1
ATOM 1181 O O . VAL A 1 152 ? -2.205 9.150 -11.520 1.00 83.69 152 VAL A O 1
ATOM 1184 N N . LYS A 1 153 ? -3.950 9.484 -12.884 1.00 81.00 153 LYS A N 1
ATOM 1185 C CA . LYS A 1 153 ? -4.066 10.910 -12.563 1.00 81.00 153 LYS A CA 1
ATOM 1186 C C . LYS A 1 153 ? -4.713 11.098 -11.197 1.00 81.00 153 LYS A C 1
ATOM 1188 O O . LYS A 1 153 ? -5.822 10.618 -10.968 1.00 81.00 153 LYS A O 1
ATOM 1193 N N . ILE A 1 154 ? -4.046 11.840 -10.322 1.00 69.50 154 ILE A N 1
ATOM 1194 C CA . ILE A 1 154 ? -4.555 12.176 -8.991 1.00 69.50 154 ILE A CA 1
ATOM 1195 C C . ILE A 1 154 ? -4.910 13.658 -8.990 1.00 69.50 154 ILE A C 1
ATOM 1197 O O . ILE A 1 154 ? -4.070 14.503 -9.286 1.00 69.50 154 ILE A O 1
ATOM 1201 N N . LYS A 1 155 ? -6.175 13.969 -8.698 1.00 68.62 155 LYS A N 1
ATOM 1202 C CA . LYS A 1 155 ? -6.661 15.346 -8.578 1.00 68.62 155 LYS A CA 1
ATOM 1203 C C . LYS A 1 155 ? -6.559 15.767 -7.115 1.00 68.62 155 LYS A C 1
ATOM 1205 O O . LYS A 1 155 ? -7.472 15.457 -6.359 1.00 68.62 155 LYS A O 1
ATOM 1210 N N . LEU A 1 156 ? -5.445 16.409 -6.753 1.00 58.25 156 LEU A N 1
ATOM 1211 C CA . LEU A 1 156 ? -5.192 16.881 -5.387 1.00 58.25 156 LEU A CA 1
ATOM 1212 C C . LEU A 1 156 ? -6.156 17.994 -4.970 1.00 58.25 156 LEU A C 1
ATOM 1214 O O . LEU A 1 156 ? -6.512 18.822 -5.839 1.00 58.25 156 LEU A O 1
#

Sequence (156 aa):
MKIIKIQAANDKIIEEVINNLKKGKVIVYPTETFYGLGCDATNSRAVNKIYKIKSKPRDKALLFLVSSVKMAQEYLEINSAAKKLGKPIISTSANLSGLPASHTVEEIIKYFTNQKHQPDLILDAGKLKKSKGSTIVDLTELEIKIIREGDVKIKL